Protein AF-W1YQU4-F1 (afdb_monomer)

Organism: NCBI:txid408170

Solvent-accessible surface area (backbone atoms only — not comparable to full-atom values): 7085 Å² total; per-residue (Å²): 133,90,79,58,81,72,75,48,48,47,58,54,52,49,54,49,45,69,68,44,39,60,72,38,79,92,38,22,78,55,50,72,36,69,65,47,49,49,48,53,51,45,68,45,44,47,60,53,50,53,49,41,26,74,72,66,33,63,65,55,51,51,49,53,49,50,54,49,50,52,51,53,51,50,53,49,50,45,49,58,60,28,70,72,54,82,51,83,40,97,63,77,91,40,74,68,53,52,51,52,51,52,50,53,41,55,55,42,21,75,75,64,33,62,71,44,27,49,54,58,59,68,55,47,101

Foldseek 3Di:
DDDDPCLCVLVVVLVCCVVPQCVDPVRVVVCVDPVSNVVSCCVSPVVSLVVCCVPVNPVVSVVVVVVVVVVVVLLVVLLVVLVPQDAEDPDPPDPVVVVVLVVVLVVVCVPSNNSSSCSNVVDND

Radius of gyration: 19.53 Å; Cα contacts (8 Å, |Δi|>4): 75; chains: 1; bounding box: 41×36×51 Å

Structure (mmCIF, N/CA/C/O backbone):
data_AF-W1YQU4-F1
#
_entry.id   AF-W1YQU4-F1
#
loop_
_atom_site.group_PDB
_atom_site.id
_atom_site.type_symbol
_atom_site.label_atom_id
_atom_site.label_alt_id
_atom_site.label_comp_id
_atom_site.label_asym_id
_atom_site.label_entit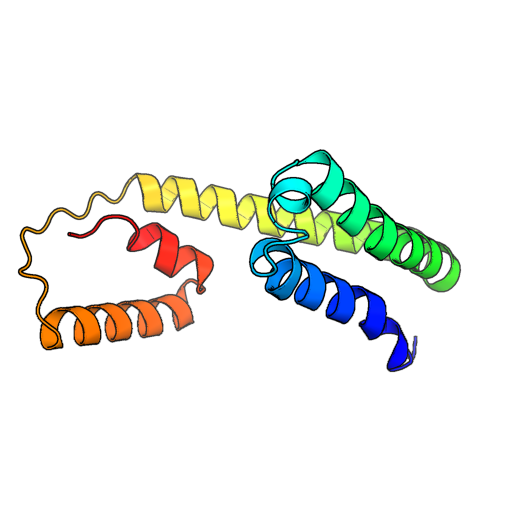y_id
_atom_site.label_seq_id
_atom_site.pdbx_PDB_ins_code
_atom_site.Cartn_x
_atom_site.Cartn_y
_atom_site.Cartn_z
_atom_site.occupancy
_atom_site.B_iso_or_equiv
_atom_site.auth_seq_id
_atom_site.auth_comp_id
_atom_site.auth_asym_id
_atom_site.auth_atom_id
_atom_site.pdbx_PDB_model_num
ATOM 1 N N . MET A 1 1 ? 0.776 -3.199 -24.586 1.00 61.25 1 MET A N 1
ATOM 2 C CA . MET A 1 1 ? 1.582 -4.411 -24.324 1.00 61.25 1 MET A CA 1
ATOM 3 C C . MET A 1 1 ? 0.669 -5.485 -23.770 1.00 61.25 1 MET A C 1
ATOM 5 O O . MET A 1 1 ? -0.073 -5.184 -22.846 1.00 61.25 1 MET A O 1
ATOM 9 N N . HIS A 1 2 ? 0.684 -6.698 -24.323 1.00 70.12 2 HIS A N 1
ATOM 10 C CA . HIS A 1 2 ? -0.011 -7.826 -23.701 1.00 70.12 2 HIS A CA 1
ATOM 11 C C . HIS A 1 2 ? 0.911 -8.432 -22.641 1.00 70.12 2 HIS A C 1
ATOM 13 O O . HIS A 1 2 ? 1.889 -9.095 -22.978 1.00 70.12 2 HIS A O 1
ATOM 19 N N . LEU A 1 3 ? 0.634 -8.150 -21.366 1.00 77.38 3 LEU A N 1
ATOM 20 C CA . LEU A 1 3 ? 1.302 -8.818 -20.252 1.00 77.38 3 LEU A CA 1
ATOM 21 C C . LEU A 1 3 ? 0.758 -10.240 -20.133 1.00 77.38 3 LEU A C 1
ATOM 23 O O . LEU A 1 3 ? -0.452 -10.463 -20.158 1.00 77.38 3 LEU A O 1
ATOM 27 N N . GLN A 1 4 ? 1.662 -11.207 -20.041 1.00 86.62 4 GLN A N 1
ATOM 28 C CA . GLN A 1 4 ? 1.288 -12.598 -19.828 1.00 86.62 4 GLN A CA 1
ATOM 29 C C . GLN A 1 4 ? 0.939 -12.830 -18.357 1.00 86.62 4 GLN A C 1
ATOM 31 O O . GLN A 1 4 ? 1.479 -12.169 -17.479 1.00 86.62 4 GLN A O 1
ATOM 36 N N . TRP A 1 5 ? 0.067 -13.798 -18.076 1.00 87.69 5 TRP A N 1
ATOM 37 C CA . TRP A 1 5 ? -0.455 -14.068 -16.729 1.00 87.69 5 TRP A CA 1
ATOM 38 C C . TRP A 1 5 ? 0.635 -14.282 -15.663 1.00 87.69 5 TRP A C 1
ATOM 40 O O . TRP A 1 5 ? 0.442 -13.928 -14.501 1.00 87.69 5 TRP A O 1
ATOM 50 N N . TRP A 1 6 ? 1.799 -14.818 -16.046 1.00 87.94 6 TRP A N 1
ATOM 51 C CA . TRP A 1 6 ? 2.914 -15.065 -15.130 1.00 87.94 6 TRP A CA 1
ATOM 52 C C . TRP A 1 6 ? 3.547 -13.780 -14.585 1.00 87.94 6 TRP A C 1
ATOM 54 O O . TRP A 1 6 ? 4.228 -13.834 -13.561 1.00 87.94 6 TRP A O 1
ATOM 6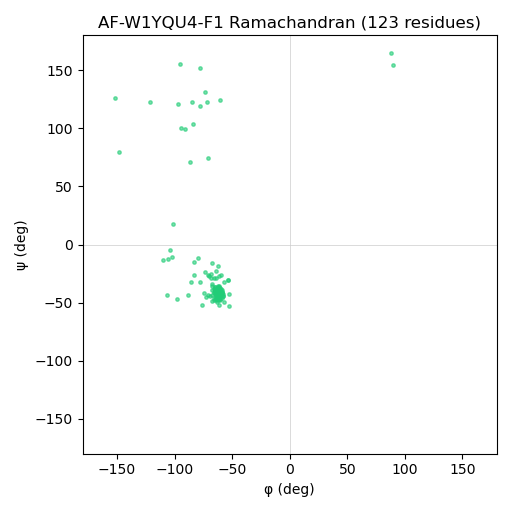4 N N . SER A 1 7 ? 3.286 -12.613 -15.189 1.00 86.12 7 SER A N 1
ATOM 65 C CA . SER A 1 7 ? 3.751 -11.323 -14.666 1.00 86.12 7 SER A CA 1
ATOM 66 C C . SER A 1 7 ? 3.176 -11.000 -13.287 1.00 86.12 7 SER A C 1
ATOM 68 O O . SER A 1 7 ? 3.716 -10.156 -12.579 1.00 86.12 7 SER A O 1
ATOM 70 N N . ILE A 1 8 ? 2.083 -11.664 -12.896 1.00 90.31 8 ILE A N 1
ATOM 71 C CA . ILE A 1 8 ? 1.427 -11.467 -11.603 1.00 90.31 8 ILE A CA 1
ATOM 72 C C . ILE A 1 8 ? 2.079 -12.277 -10.476 1.00 90.31 8 ILE A C 1
ATOM 74 O O . ILE A 1 8 ? 1.835 -11.999 -9.303 1.00 90.31 8 ILE A O 1
ATOM 78 N N . LEU A 1 9 ? 2.917 -13.268 -10.808 1.00 94.00 9 LEU A N 1
ATOM 79 C CA . LEU A 1 9 ? 3.519 -14.172 -9.826 1.00 94.00 9 LEU A CA 1
ATOM 80 C C . LEU A 1 9 ? 4.332 -13.443 -8.747 1.00 94.00 9 LEU A C 1
ATOM 82 O O . LEU A 1 9 ? 4.132 -13.767 -7.578 1.00 94.00 9 LEU A O 1
ATOM 86 N N . PRO A 1 10 ? 5.185 -12.445 -9.060 1.00 94.50 10 PRO A N 1
ATOM 87 C CA . PRO A 1 10 ? 5.933 -11.726 -8.028 1.00 94.50 10 PRO A CA 1
ATOM 88 C C . PRO A 1 10 ? 5.015 -10.975 -7.059 1.00 94.50 10 PRO A C 1
ATOM 90 O O . PRO A 1 10 ? 5.266 -10.955 -5.856 1.00 94.50 10 PRO A O 1
ATOM 93 N N . PHE A 1 11 ? 3.915 -10.412 -7.567 1.00 93.06 11 PHE A N 1
ATOM 94 C CA . PHE A 1 11 ? 2.910 -9.740 -6.747 1.00 93.06 11 PHE A CA 1
ATOM 95 C C . PHE A 1 11 ? 2.167 -10.732 -5.841 1.00 93.06 11 PHE A C 1
ATOM 97 O O . PHE A 1 11 ? 2.091 -10.527 -4.631 1.00 93.06 11 PHE A O 1
ATOM 104 N N . ALA A 1 12 ? 1.687 -11.849 -6.395 1.00 95.50 12 ALA A N 1
ATOM 105 C CA . ALA A 1 12 ? 1.027 -12.897 -5.617 1.00 95.50 12 ALA A CA 1
ATOM 106 C C . ALA A 1 12 ? 1.961 -13.500 -4.550 1.00 95.50 12 ALA A C 1
ATOM 108 O O . ALA A 1 12 ? 1.548 -13.704 -3.409 1.00 95.50 12 ALA A O 1
ATOM 109 N N . ALA A 1 13 ? 3.233 -13.723 -4.892 1.00 96.00 13 ALA A N 1
ATOM 110 C CA . ALA A 1 13 ? 4.254 -14.194 -3.961 1.00 96.00 13 ALA A CA 1
ATOM 111 C C . ALA A 1 13 ? 4.531 -13.175 -2.845 1.00 96.00 13 ALA A C 1
ATOM 113 O O . ALA A 1 13 ? 4.707 -13.570 -1.692 1.00 96.00 13 ALA A O 1
ATOM 114 N N . MET A 1 14 ? 4.526 -11.873 -3.154 1.00 95.25 14 MET A N 1
ATOM 115 C CA . MET A 1 14 ? 4.676 -10.813 -2.154 1.00 95.25 14 MET A CA 1
ATOM 116 C C . MET A 1 14 ? 3.504 -10.816 -1.164 1.00 95.25 14 MET A C 1
ATOM 118 O O . MET A 1 14 ? 3.731 -10.806 0.045 1.00 95.25 14 MET A O 1
ATOM 122 N N . LEU A 1 15 ? 2.264 -10.913 -1.655 1.00 94.88 15 LEU A N 1
ATOM 123 C CA . LEU A 1 15 ? 1.077 -11.010 -0.799 1.00 94.88 15 LEU A CA 1
ATOM 124 C C . LEU A 1 15 ? 1.103 -12.267 0.077 1.00 94.88 15 LEU A C 1
ATOM 126 O O . LEU A 1 15 ? 0.868 -12.180 1.281 1.00 94.88 15 LEU A O 1
ATOM 130 N N . ALA A 1 16 ? 1.447 -13.421 -0.500 1.00 95.44 16 ALA A N 1
ATOM 131 C CA . ALA A 1 16 ? 1.591 -14.667 0.247 1.00 95.44 16 ALA A CA 1
ATOM 132 C C . ALA A 1 16 ? 2.690 -14.566 1.316 1.00 95.44 16 ALA A C 1
ATOM 134 O O . ALA A 1 16 ? 2.513 -15.051 2.429 1.00 95.44 16 ALA A O 1
ATOM 135 N N . SER A 1 17 ? 3.798 -13.884 1.013 1.00 94.50 17 SER A N 1
ATOM 136 C CA . SER A 1 17 ? 4.891 -13.658 1.965 1.00 94.50 17 SER A CA 1
ATOM 137 C C . SER A 1 17 ? 4.422 -12.847 3.173 1.00 94.50 17 SER A C 1
ATOM 139 O O . SER A 1 17 ? 4.641 -13.261 4.308 1.00 94.50 17 SER A O 1
ATOM 141 N N . ILE A 1 18 ? 3.712 -11.738 2.935 1.00 93.69 18 ILE A N 1
ATOM 142 C CA . ILE A 1 18 ? 3.161 -10.885 4.000 1.00 93.69 18 ILE A CA 1
ATOM 143 C C . ILE A 1 18 ? 2.104 -11.638 4.818 1.00 93.69 18 ILE A C 1
ATOM 145 O O . ILE A 1 18 ? 2.035 -11.467 6.032 1.00 93.69 18 ILE A O 1
ATOM 149 N N . ALA A 1 19 ? 1.301 -12.482 4.168 1.00 94.31 19 ALA A N 1
ATOM 150 C CA . ALA A 1 19 ? 0.238 -13.232 4.822 1.00 94.31 19 ALA A CA 1
ATOM 151 C C . ALA A 1 19 ? 0.734 -14.460 5.599 1.00 94.31 19 ALA A C 1
ATOM 153 O O . ALA A 1 19 ? 0.111 -14.812 6.587 1.00 94.31 19 ALA A O 1
ATOM 154 N N . VAL A 1 20 ? 1.808 -15.138 5.177 1.00 94.81 20 VAL A N 1
ATOM 155 C CA . VAL A 1 20 ? 2.200 -16.450 5.734 1.00 94.81 20 VAL A CA 1
ATOM 156 C C . VAL A 1 20 ? 3.435 -16.365 6.631 1.00 94.81 20 VAL A C 1
ATOM 158 O O . VAL A 1 20 ? 3.446 -16.950 7.714 1.00 94.81 20 VAL A O 1
ATOM 161 N N . LEU A 1 21 ? 4.473 -15.624 6.229 1.00 92.19 21 LEU A N 1
ATOM 162 C CA . LEU A 1 21 ? 5.755 -15.596 6.950 1.00 92.19 21 LEU A CA 1
ATOM 163 C C . LEU A 1 21 ? 5.678 -15.088 8.403 1.00 92.19 21 LEU A C 1
ATOM 165 O O . LEU A 1 21 ? 6.405 -15.644 9.231 1.00 92.19 21 LEU A O 1
ATOM 169 N N . PRO A 1 22 ? 4.824 -14.105 8.765 1.00 91.56 22 PRO A N 1
ATOM 170 C CA . PRO A 1 22 ? 4.662 -13.719 10.165 1.00 91.56 22 PRO A CA 1
ATOM 171 C C . PRO A 1 22 ? 3.924 -14.765 11.017 1.00 91.56 22 PRO A C 1
ATOM 173 O O . PRO A 1 22 ? 4.147 -14.806 12.226 1.00 91.56 22 PRO A O 1
ATOM 176 N N . LEU A 1 23 ? 3.062 -15.604 10.419 1.00 91.75 23 LEU A N 1
ATOM 177 C CA . LEU A 1 23 ? 2.282 -16.619 11.146 1.00 91.75 23 LEU A CA 1
ATOM 178 C C . LEU A 1 23 ? 3.060 -17.913 11.403 1.00 91.75 23 LEU A C 1
ATOM 180 O O . LEU A 1 23 ? 2.754 -18.632 12.352 1.00 91.75 23 LEU A O 1
ATOM 184 N N . VAL A 1 24 ? 4.051 -18.229 10.569 1.00 93.31 24 VAL A N 1
ATOM 185 C CA . VAL A 1 24 ? 4.862 -19.440 10.731 1.00 93.31 24 VAL A CA 1
ATOM 186 C C . VAL A 1 24 ? 5.899 -19.218 11.847 1.00 93.31 24 VAL A C 1
ATOM 188 O O . VAL A 1 24 ? 6.769 -18.354 11.698 1.00 93.31 24 VAL A O 1
ATOM 191 N N . PRO A 1 25 ? 5.889 -20.011 12.942 1.00 87.88 25 PRO A N 1
ATOM 192 C CA . PRO A 1 25 ? 6.779 -19.795 14.091 1.00 87.88 25 PRO A CA 1
ATOM 193 C C . PRO A 1 25 ? 8.270 -19.790 13.735 1.00 87.88 25 PRO A C 1
ATOM 195 O O . PRO A 1 25 ? 9.049 -19.049 14.327 1.00 87.88 25 PRO A O 1
ATOM 198 N N . ALA A 1 26 ? 8.667 -20.579 12.732 1.00 88.50 26 ALA A N 1
ATOM 199 C CA . ALA A 1 26 ? 10.051 -20.669 12.272 1.00 88.50 26 ALA A CA 1
ATOM 200 C C . ALA A 1 26 ? 10.562 -19.385 11.590 1.00 88.50 26 ALA A C 1
ATOM 202 O O . ALA A 1 26 ? 11.757 -19.104 11.633 1.00 88.50 26 ALA A O 1
ATOM 203 N N . THR A 1 27 ? 9.679 -18.603 10.959 1.00 88.38 27 THR A N 1
ATOM 204 C CA . THR A 1 27 ? 10.047 -17.397 10.193 1.00 88.38 27 THR A CA 1
ATOM 205 C C . THR A 1 27 ? 9.607 -16.098 10.857 1.00 88.38 27 THR A C 1
ATOM 207 O O . THR A 1 27 ? 10.105 -15.039 10.480 1.00 88.38 27 THR A O 1
ATOM 210 N N . SER A 1 28 ? 8.735 -16.167 11.865 1.00 89.31 28 SER A N 1
ATOM 211 C 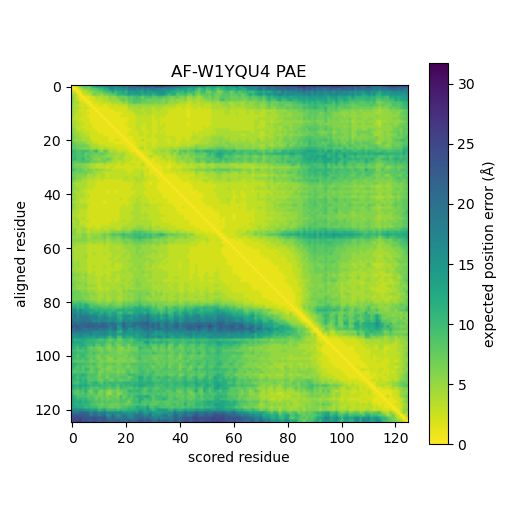CA . SER A 1 28 ? 8.163 -15.013 12.564 1.00 89.31 28 SER A CA 1
ATOM 212 C C . SER A 1 28 ? 9.235 -14.037 13.073 1.00 89.31 28 SER A C 1
ATOM 214 O O . SER A 1 28 ? 9.260 -12.877 12.662 1.00 89.31 28 SER A O 1
ATOM 216 N N . HIS A 1 29 ? 10.226 -14.518 13.832 1.00 90.12 29 HIS A N 1
ATOM 217 C CA . HIS A 1 29 ? 11.271 -13.648 14.388 1.00 90.12 29 HIS A CA 1
ATOM 218 C C . HIS A 1 29 ? 12.218 -13.057 13.325 1.00 90.12 29 HIS A C 1
ATOM 220 O O . HIS A 1 29 ? 12.821 -11.996 13.506 1.00 90.12 29 HIS A O 1
ATOM 226 N N . TRP A 1 30 ? 12.360 -13.732 12.180 1.00 93.75 30 TRP A N 1
ATOM 227 C CA . TRP A 1 30 ? 13.087 -13.173 11.043 1.00 93.75 30 TRP A CA 1
ATOM 228 C C . TRP A 1 30 ? 12.265 -12.086 10.347 1.00 93.75 30 TRP A C 1
ATOM 230 O O . TRP A 1 30 ? 12.820 -11.036 10.021 1.00 93.75 30 TRP A O 1
ATOM 240 N N . TRP A 1 31 ? 10.959 -12.301 10.162 1.00 92.50 31 TRP A N 1
ATOM 241 C CA . TRP A 1 31 ? 10.044 -11.366 9.503 1.00 92.50 31 TRP A CA 1
ATOM 242 C C . TRP A 1 31 ? 9.841 -10.058 10.280 1.00 92.50 31 TRP A C 1
ATOM 244 O O . TRP A 1 31 ? 9.625 -9.013 9.675 1.00 92.50 31 TRP A O 1
ATOM 254 N N . GLU A 1 32 ? 9.959 -10.071 11.609 1.00 91.00 32 GLU A N 1
ATOM 255 C CA . GLU A 1 32 ? 9.883 -8.856 12.441 1.00 91.00 32 GLU A CA 1
ATOM 256 C C . GLU A 1 32 ? 10.961 -7.814 12.092 1.00 91.00 32 GLU A C 1
ATOM 258 O O . GLU A 1 32 ? 10.780 -6.609 12.299 1.00 91.00 32 GLU A O 1
ATOM 263 N N . LYS A 1 33 ? 12.097 -8.250 11.536 1.00 93.88 33 LYS A N 1
ATOM 264 C CA . LYS A 1 33 ? 13.185 -7.350 11.149 1.00 93.88 33 LYS A CA 1
ATOM 265 C C . LYS A 1 33 ? 12.774 -6.539 9.920 1.00 93.88 33 LYS A C 1
ATOM 267 O O . LYS A 1 33 ? 12.581 -7.081 8.843 1.00 93.88 33 LYS A O 1
ATOM 272 N N . ARG A 1 34 ? 12.802 -5.207 10.009 1.00 93.12 34 ARG A N 1
ATOM 273 C CA . ARG A 1 34 ? 12.544 -4.324 8.846 1.00 93.12 34 ARG A CA 1
ATOM 274 C C . ARG A 1 34 ? 13.433 -4.646 7.636 1.00 93.12 34 ARG A C 1
ATOM 276 O O . ARG A 1 34 ? 13.008 -4.487 6.499 1.00 93.12 34 ARG A O 1
ATOM 283 N N . SER A 1 35 ? 14.652 -5.135 7.885 1.00 93.31 35 SER A N 1
ATOM 284 C CA . SER A 1 35 ? 15.583 -5.561 6.835 1.00 93.31 35 SER A CA 1
ATOM 285 C C . SER A 1 35 ? 15.092 -6.788 6.054 1.00 93.31 35 SER A C 1
ATOM 287 O O . SER A 1 35 ? 15.239 -6.819 4.836 1.00 93.31 35 SER A O 1
ATOM 289 N N . SER A 1 36 ? 14.461 -7.775 6.702 1.00 93.62 36 SER A N 1
ATOM 290 C CA . SER A 1 36 ? 13.934 -8.954 5.996 1.00 93.62 36 SER A CA 1
ATOM 291 C C . SER A 1 36 ? 12.738 -8.586 5.123 1.00 93.62 36 SER A C 1
ATOM 293 O O . SER A 1 36 ? 12.709 -8.952 3.951 1.00 93.62 36 SER A O 1
ATOM 295 N N . GLN A 1 37 ? 11.818 -7.776 5.652 1.00 94.06 37 GLN A N 1
ATOM 296 C CA . GLN A 1 37 ? 10.672 -7.248 4.908 1.00 94.06 37 GLN A CA 1
ATOM 297 C C . GLN A 1 37 ? 11.130 -6.444 3.687 1.00 94.06 37 GLN A C 1
ATOM 299 O O . GLN A 1 37 ? 10.649 -6.674 2.577 1.00 94.06 37 GLN A O 1
ATOM 304 N N . LEU A 1 38 ? 12.116 -5.555 3.871 1.00 95.38 38 LEU A N 1
ATOM 305 C CA . LEU A 1 38 ? 12.714 -4.794 2.777 1.00 95.38 38 LEU A CA 1
ATOM 306 C C . LEU A 1 38 ? 13.390 -5.716 1.756 1.00 95.38 38 LEU A C 1
ATOM 308 O O . LEU A 1 38 ? 13.222 -5.521 0.558 1.00 95.38 38 LEU A O 1
ATOM 312 N N . THR A 1 39 ? 14.117 -6.737 2.215 1.00 95.38 39 THR A N 1
ATOM 313 C CA . THR A 1 39 ? 14.783 -7.702 1.329 1.00 95.38 39 THR A CA 1
ATOM 314 C C . THR A 1 39 ? 13.763 -8.435 0.463 1.00 95.38 39 THR A C 1
ATOM 316 O O . THR A 1 39 ? 13.930 -8.475 -0.750 1.00 95.38 39 THR A O 1
ATOM 319 N N . VAL A 1 40 ? 12.676 -8.954 1.045 1.00 95.31 40 VAL A N 1
ATOM 320 C CA . VAL A 1 40 ? 11.610 -9.628 0.282 1.00 95.31 40 VAL A CA 1
ATOM 321 C C . VAL A 1 40 ? 10.951 -8.670 -0.709 1.00 95.31 40 VAL A C 1
ATOM 323 O O . VAL A 1 40 ? 10.765 -9.027 -1.873 1.00 95.31 40 VAL A O 1
ATOM 326 N N . ALA A 1 41 ? 10.657 -7.440 -0.281 1.00 95.19 41 ALA A N 1
ATOM 327 C CA . ALA A 1 41 ? 10.077 -6.423 -1.151 1.00 95.19 41 ALA A CA 1
ATOM 328 C C . ALA A 1 41 ? 10.987 -6.090 -2.344 1.00 95.19 41 ALA A C 1
ATOM 330 O O . ALA A 1 41 ? 10.516 -6.029 -3.477 1.00 95.19 41 ALA A O 1
ATOM 331 N N . LEU A 1 42 ? 12.293 -5.924 -2.113 1.00 96.06 42 LEU A N 1
ATOM 332 C CA . LEU A 1 42 ? 13.263 -5.617 -3.164 1.00 96.06 42 LEU A CA 1
ATOM 333 C C . LEU A 1 42 ? 13.511 -6.809 -4.089 1.00 96.06 42 LEU A C 1
ATOM 335 O O . LEU A 1 42 ? 13.533 -6.628 -5.301 1.00 96.06 42 LEU A O 1
ATOM 339 N N . VAL A 1 43 ? 13.652 -8.021 -3.547 1.00 96.62 43 VAL A N 1
ATOM 340 C CA . VAL A 1 43 ? 13.889 -9.238 -4.341 1.00 96.62 43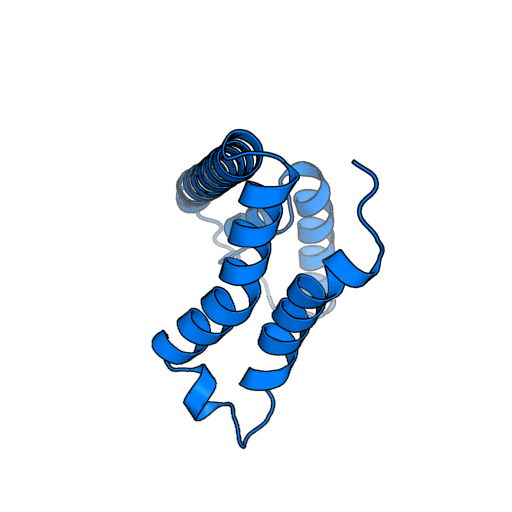 VAL A CA 1
ATOM 341 C C . VAL A 1 43 ? 12.718 -9.528 -5.276 1.00 96.62 43 VAL A C 1
ATOM 343 O O . VAL A 1 43 ? 12.940 -9.927 -6.415 1.00 96.62 43 VAL A O 1
ATOM 346 N N . LEU A 1 44 ? 11.480 -9.299 -4.832 1.00 95.69 44 LEU A N 1
ATOM 347 C CA . LEU A 1 44 ? 10.295 -9.510 -5.669 1.00 95.69 44 LEU A CA 1
ATOM 348 C C . LEU A 1 44 ? 9.961 -8.291 -6.546 1.00 95.69 44 LEU A C 1
ATOM 350 O O . LEU A 1 44 ? 9.452 -8.461 -7.651 1.00 95.69 44 LEU A O 1
ATOM 354 N N . GLY A 1 45 ? 10.246 -7.071 -6.081 1.00 94.25 45 GLY A N 1
ATOM 355 C CA . GLY A 1 45 ? 9.869 -5.825 -6.754 1.00 94.25 45 GLY A CA 1
ATOM 356 C C . GLY A 1 45 ? 10.887 -5.305 -7.773 1.00 94.25 45 GLY A C 1
ATOM 357 O O 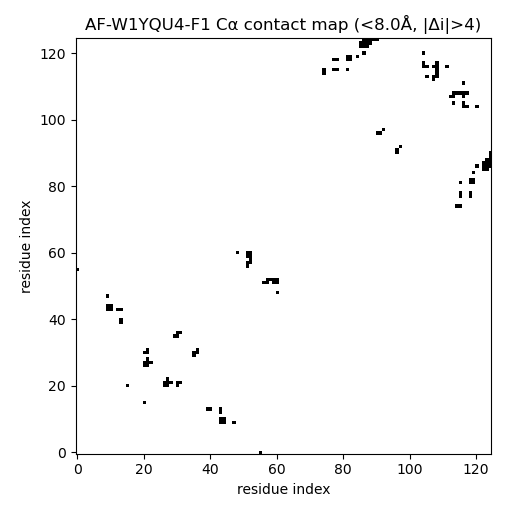. GLY A 1 45 ? 10.495 -4.907 -8.871 1.00 94.25 45 GLY A O 1
ATOM 358 N N . LEU A 1 46 ? 12.190 -5.322 -7.460 1.00 95.19 46 LEU A N 1
ATOM 359 C CA . LEU A 1 46 ? 13.225 -4.781 -8.355 1.00 95.19 46 LEU A CA 1
ATOM 360 C C . LEU A 1 46 ? 13.282 -5.496 -9.710 1.00 95.19 46 LEU A C 1
ATOM 362 O O . LEU A 1 46 ? 13.334 -4.793 -10.719 1.00 95.19 46 LEU A O 1
ATOM 366 N N . PRO A 1 47 ? 13.232 -6.842 -9.797 1.00 94.81 47 PRO A N 1
ATOM 367 C CA . PRO A 1 47 ? 13.250 -7.514 -11.094 1.00 94.81 47 PRO A CA 1
ATOM 368 C C . PRO A 1 47 ? 12.068 -7.111 -11.977 1.00 94.81 47 PRO A C 1
ATOM 370 O O . PRO A 1 47 ? 12.239 -6.923 -13.179 1.00 94.81 47 PRO A O 1
ATOM 373 N N . VAL A 1 48 ? 10.886 -6.913 -11.383 1.00 93.44 48 VAL A N 1
ATOM 374 C CA . VAL A 1 48 ? 9.692 -6.452 -12.105 1.00 93.44 48 VAL A CA 1
ATOM 375 C C . VAL A 1 48 ? 9.875 -5.018 -12.590 1.00 93.44 48 VAL A C 1
ATOM 377 O O . VAL A 1 48 ? 9.574 -4.733 -13.746 1.00 93.44 48 VAL A O 1
ATOM 380 N N . ALA A 1 49 ? 10.414 -4.129 -11.752 1.00 92.88 49 ALA A N 1
ATOM 381 C CA . ALA A 1 49 ? 10.689 -2.747 -12.135 1.00 92.88 49 ALA A CA 1
ATOM 382 C C . ALA A 1 49 ? 11.713 -2.658 -13.279 1.00 92.88 49 ALA A C 1
ATOM 384 O O . ALA A 1 49 ? 11.490 -1.939 -14.251 1.00 92.88 49 ALA A O 1
ATOM 385 N N . VAL A 1 50 ? 12.804 -3.430 -13.207 1.00 94.94 50 VAL A N 1
ATOM 386 C CA . VAL A 1 50 ? 13.818 -3.502 -14.272 1.00 94.94 50 VAL A CA 1
ATOM 387 C C . VAL A 1 50 ? 13.217 -4.077 -15.552 1.00 94.94 50 VAL A C 1
ATOM 389 O O . VAL A 1 50 ? 13.420 -3.523 -16.630 1.00 94.94 50 VAL A O 1
ATOM 392 N N . TRP A 1 51 ? 12.436 -5.152 -15.451 1.00 93.31 51 TRP A N 1
ATOM 393 C CA . TRP A 1 51 ? 11.780 -5.747 -16.611 1.00 93.31 51 TRP A CA 1
ATOM 394 C C . TRP A 1 51 ? 10.790 -4.781 -17.273 1.00 93.31 51 TRP A C 1
ATOM 396 O O . TRP A 1 51 ? 10.810 -4.628 -18.493 1.00 93.31 51 TRP A O 1
ATOM 406 N N . MET A 1 52 ? 9.980 -4.072 -16.481 1.00 91.69 52 MET A N 1
ATOM 407 C CA . MET A 1 52 ? 9.051 -3.052 -16.973 1.00 91.69 52 MET A CA 1
ATOM 408 C C . MET A 1 52 ? 9.777 -1.860 -17.596 1.00 91.69 52 MET A C 1
ATOM 410 O O . MET A 1 52 ? 9.311 -1.348 -18.610 1.00 91.69 52 MET A O 1
ATOM 414 N N . TRP A 1 53 ? 10.928 -1.457 -17.052 1.00 93.88 53 TRP A N 1
ATOM 415 C CA . TRP A 1 53 ? 11.772 -0.435 -17.668 1.00 93.88 53 TRP A CA 1
ATOM 416 C C . TRP A 1 53 ? 12.251 -0.895 -19.044 1.00 93.88 53 TRP A C 1
ATOM 418 O O . TRP A 1 53 ? 12.072 -0.181 -20.027 1.00 93.88 53 TRP A O 1
ATOM 428 N N . VAL A 1 54 ? 12.843 -2.087 -19.140 1.00 93.56 54 VAL A N 1
ATOM 429 C CA . VAL A 1 54 ? 13.393 -2.597 -20.407 1.00 93.56 54 VAL A CA 1
ATOM 430 C C . VAL A 1 54 ? 12.290 -2.817 -21.445 1.00 93.56 54 VAL A C 1
ATOM 432 O O . VAL A 1 54 ? 12.482 -2.493 -22.613 1.00 93.56 54 VAL A O 1
ATOM 435 N N . ALA A 1 55 ? 11.132 -3.340 -21.032 1.00 91.06 55 ALA A N 1
ATOM 436 C CA . ALA A 1 55 ? 10.021 -3.613 -21.935 1.00 91.06 55 ALA A CA 1
ATOM 437 C C . ALA A 1 55 ? 9.260 -2.337 -22.333 1.00 91.06 55 ALA A C 1
ATOM 439 O O . ALA A 1 55 ? 9.049 -2.093 -23.516 1.00 91.06 55 ALA A O 1
ATOM 440 N N . GLY A 1 56 ? 8.828 -1.536 -21.358 1.00 87.06 56 GLY A N 1
ATOM 441 C CA . GLY A 1 56 ? 7.903 -0.411 -21.543 1.00 87.06 56 GLY A CA 1
ATOM 442 C C . GLY A 1 56 ? 8.539 0.981 -21.503 1.00 87.06 56 GLY A C 1
ATOM 443 O O . GLY A 1 56 ? 7.842 1.964 -21.745 1.00 87.06 56 GLY A O 1
ATOM 444 N N . GLY A 1 57 ? 9.836 1.081 -21.216 1.00 93.12 57 GLY A N 1
ATOM 445 C CA . GLY A 1 57 ? 10.544 2.344 -21.023 1.00 93.12 57 GLY A CA 1
ATOM 446 C C . GLY A 1 57 ? 10.490 2.857 -19.581 1.00 93.12 57 GLY A C 1
ATOM 447 O O . GLY A 1 57 ? 9.680 2.429 -18.755 1.00 93.12 57 GLY A O 1
ATOM 448 N N . TRP A 1 58 ? 11.362 3.819 -19.271 1.00 93.56 58 TRP A N 1
ATOM 449 C CA . TRP A 1 58 ? 11.478 4.396 -17.926 1.00 93.56 58 TRP A CA 1
ATOM 450 C C . TRP A 1 58 ? 10.206 5.143 -17.494 1.00 93.56 58 TRP A C 1
ATOM 452 O O . TRP A 1 58 ? 9.897 5.198 -16.306 1.00 93.56 58 TRP A O 1
ATOM 462 N N . GLN A 1 59 ? 9.450 5.687 -18.454 1.00 94.94 59 GLN A N 1
ATOM 463 C CA . GLN A 1 59 ? 8.239 6.467 -18.206 1.00 94.94 59 GLN A CA 1
ATOM 464 C C . GLN A 1 59 ? 7.158 5.645 -17.506 1.00 94.94 59 GLN A C 1
ATOM 466 O O . GLN A 1 59 ? 6.454 6.185 -16.662 1.00 94.94 59 GLN A O 1
ATOM 471 N N . VAL A 1 60 ? 7.041 4.350 -17.824 1.00 92.44 60 VAL A N 1
ATOM 472 C CA . VAL A 1 60 ? 6.054 3.458 -17.195 1.00 92.44 60 VAL A CA 1
ATOM 473 C C . VAL A 1 60 ? 6.374 3.287 -15.714 1.00 92.44 60 VAL A C 1
ATOM 475 O O . VAL A 1 60 ? 5.510 3.484 -14.866 1.00 92.44 60 VAL A O 1
ATOM 478 N N . VAL A 1 61 ? 7.638 3.001 -15.395 1.00 93.81 61 VAL A N 1
ATOM 479 C CA . VAL A 1 61 ? 8.096 2.850 -14.007 1.00 93.81 61 VAL A CA 1
ATOM 480 C C . VAL A 1 61 ? 7.961 4.169 -13.246 1.00 93.81 61 VAL A C 1
ATOM 482 O O . VAL A 1 61 ? 7.479 4.184 -12.117 1.00 93.81 61 VAL A O 1
ATOM 485 N N . PHE A 1 62 ? 8.340 5.287 -13.868 1.00 95.50 62 PHE A N 1
ATOM 486 C CA . PHE A 1 62 ? 8.222 6.606 -13.253 1.00 95.50 62 PHE A CA 1
ATOM 487 C C . PHE A 1 62 ? 6.764 7.002 -12.998 1.00 95.50 62 PHE A C 1
ATOM 489 O O . PHE A 1 62 ? 6.454 7.477 -11.908 1.00 95.50 62 PHE A O 1
ATOM 496 N N . ALA A 1 63 ? 5.861 6.761 -13.952 1.00 95.44 63 ALA A N 1
ATOM 497 C CA . ALA A 1 63 ? 4.432 7.000 -13.770 1.00 95.44 63 ALA A CA 1
ATOM 498 C C . ALA A 1 63 ? 3.881 6.200 -12.580 1.00 95.44 63 ALA A C 1
ATOM 500 O O . ALA A 1 63 ? 3.219 6.779 -11.722 1.00 95.44 63 ALA A O 1
ATOM 501 N N . SER A 1 64 ? 4.247 4.919 -12.447 1.00 94.00 64 SER A N 1
ATOM 502 C CA . SER A 1 64 ? 3.862 4.108 -11.284 1.00 94.00 64 SER A CA 1
ATOM 503 C C . SER A 1 64 ? 4.413 4.653 -9.960 1.00 94.00 64 SER A C 1
ATOM 505 O O . SER A 1 64 ? 3.727 4.604 -8.941 1.00 94.00 64 SER A O 1
ATOM 507 N N . VAL A 1 65 ? 5.632 5.208 -9.945 1.00 95.31 65 VAL A N 1
ATOM 508 C CA . VAL A 1 65 ? 6.182 5.880 -8.752 1.00 95.31 65 VAL A CA 1
ATOM 509 C C . VAL A 1 65 ? 5.382 7.138 -8.414 1.00 95.31 65 VAL A C 1
ATOM 511 O O . VAL A 1 65 ? 5.087 7.372 -7.243 1.00 95.31 65 VAL A O 1
ATOM 514 N N . VAL A 1 66 ? 5.000 7.935 -9.415 1.00 97.25 66 VAL A N 1
ATOM 515 C CA . VAL A 1 66 ? 4.165 9.129 -9.211 1.00 97.25 66 VAL A CA 1
ATOM 516 C C . VAL A 1 66 ? 2.800 8.746 -8.637 1.00 97.25 66 VAL A C 1
ATOM 518 O O . VAL A 1 66 ? 2.385 9.338 -7.641 1.00 97.25 66 VAL A O 1
ATOM 521 N N . GLU A 1 67 ? 2.138 7.731 -9.195 1.00 95.44 67 GLU A N 1
ATOM 522 C CA . GLU A 1 67 ? 0.869 7.200 -8.674 1.00 95.44 67 GLU A CA 1
ATOM 523 C C . GLU A 1 67 ? 1.015 6.703 -7.229 1.00 95.44 67 GLU A C 1
ATOM 525 O O . GLU A 1 67 ? 0.174 6.993 -6.375 1.00 95.44 67 GLU A O 1
ATOM 530 N N . TYR A 1 68 ? 2.117 6.014 -6.917 1.00 94.00 68 TYR A N 1
ATOM 531 C CA . TYR A 1 68 ? 2.405 5.569 -5.556 1.00 94.00 68 TYR A CA 1
ATOM 532 C C . TYR A 1 68 ? 2.570 6.749 -4.590 1.00 94.00 68 TYR A C 1
ATOM 534 O O . TYR A 1 68 ? 1.993 6.746 -3.504 1.00 94.00 68 TYR A O 1
ATOM 542 N N . VAL A 1 69 ? 3.301 7.795 -4.983 1.00 97.25 69 VAL A N 1
ATOM 543 C CA . VAL A 1 69 ? 3.448 9.012 -4.169 1.00 97.25 69 VAL A CA 1
ATOM 544 C C . VAL A 1 69 ? 2.099 9.702 -3.966 1.00 97.25 69 VAL A C 1
ATOM 546 O O . VAL A 1 69 ? 1.783 10.084 -2.840 1.00 97.25 69 VAL A O 1
ATOM 549 N N . GLN A 1 70 ? 1.274 9.822 -5.011 1.00 96.31 70 GLN A N 1
ATOM 550 C CA . GLN A 1 70 ? -0.080 10.376 -4.899 1.00 96.31 70 GLN A CA 1
ATOM 551 C C . GLN A 1 70 ? -0.935 9.582 -3.907 1.00 96.31 70 GLN A C 1
ATOM 553 O O . GLN A 1 70 ? -1.618 10.173 -3.069 1.00 96.31 70 GLN A O 1
ATOM 558 N N . PHE A 1 71 ? -0.849 8.252 -3.947 1.00 92.56 71 PHE A N 1
ATOM 559 C CA . PHE A 1 71 ? -1.535 7.387 -2.997 1.00 92.56 71 PHE A CA 1
ATOM 560 C C . PHE A 1 71 ? -1.056 7.610 -1.554 1.00 92.56 71 PHE A C 1
ATOM 562 O O . PHE A 1 71 ? -1.882 7.780 -0.657 1.00 92.56 71 PHE A O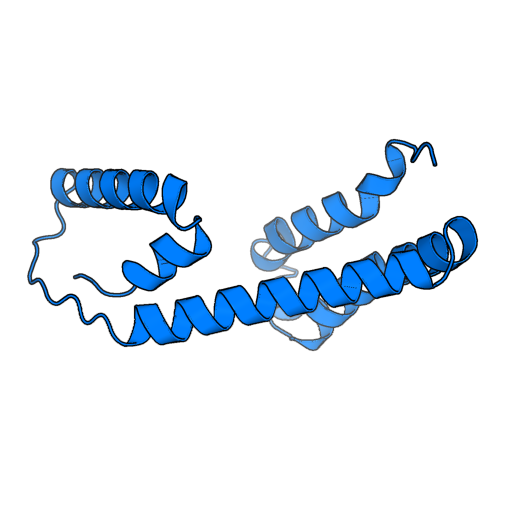 1
ATOM 569 N N . ILE A 1 72 ? 0.258 7.694 -1.315 1.00 93.00 72 ILE A N 1
ATOM 570 C CA . ILE A 1 72 ? 0.809 8.001 0.018 1.00 93.00 72 ILE A CA 1
ATOM 571 C C . ILE A 1 72 ? 0.344 9.377 0.514 1.00 93.00 72 ILE A C 1
ATOM 573 O O . ILE A 1 72 ? -0.018 9.515 1.682 1.00 93.00 72 ILE A O 1
ATOM 577 N N . MET A 1 73 ? 0.298 10.384 -0.361 1.00 95.12 73 MET A N 1
ATOM 578 C CA . MET A 1 73 ? -0.202 11.718 -0.015 1.00 95.12 73 MET A CA 1
ATOM 579 C C . MET A 1 73 ? -1.693 11.700 0.342 1.00 95.12 73 MET A C 1
ATOM 581 O O . MET A 1 73 ? -2.096 12.366 1.295 1.00 95.12 73 MET A O 1
ATOM 585 N N . LEU A 1 74 ? -2.506 10.904 -0.362 1.00 90.19 74 LEU A N 1
ATOM 586 C CA . LEU A 1 74 ? -3.915 10.690 -0.020 1.00 90.19 74 LEU A CA 1
ATOM 587 C C . LEU A 1 74 ? -4.053 10.048 1.365 1.00 90.19 74 LEU A C 1
ATOM 589 O O . LEU A 1 74 ? -4.832 10.536 2.184 1.00 90.19 74 LEU A O 1
ATOM 593 N N . LEU A 1 75 ? -3.277 8.998 1.657 1.00 88.25 75 LEU A N 1
ATOM 594 C CA . LEU A 1 75 ? -3.276 8.362 2.978 1.00 88.25 75 LEU A CA 1
ATOM 595 C C . LEU A 1 75 ? -2.848 9.331 4.084 1.00 88.25 75 LEU A C 1
ATOM 597 O O . LEU A 1 75 ? -3.437 9.325 5.163 1.00 88.25 75 LEU A O 1
ATOM 601 N N . LEU A 1 76 ? -1.856 10.184 3.819 1.00 90.06 76 LEU A N 1
ATOM 602 C CA . LEU A 1 76 ? -1.411 11.208 4.760 1.00 90.06 76 LEU A CA 1
ATOM 603 C C . LEU A 1 76 ? -2.514 12.238 5.030 1.00 90.06 76 LEU A C 1
ATOM 605 O O . LEU A 1 76 ? -2.789 12.548 6.187 1.00 90.06 76 LEU A O 1
ATOM 609 N N . ALA A 1 77 ? -3.171 12.742 3.984 1.00 89.38 77 ALA A N 1
ATOM 610 C CA . ALA A 1 77 ? -4.282 13.679 4.127 1.00 89.38 77 ALA A CA 1
ATOM 611 C C . ALA A 1 77 ? -5.423 13.063 4.948 1.00 89.38 77 ALA A C 1
ATOM 613 O O . ALA A 1 77 ? -5.944 13.689 5.869 1.00 89.38 77 ALA A O 1
ATOM 614 N N . LEU A 1 78 ? -5.758 11.805 4.665 1.00 85.44 78 LEU A N 1
ATOM 615 C CA . LEU A 1 78 ? -6.774 11.051 5.385 1.00 85.44 78 LEU A CA 1
ATOM 616 C C . LEU A 1 78 ? -6.402 10.829 6.852 1.00 85.44 78 LEU A C 1
ATOM 618 O O . LEU A 1 78 ? -7.260 10.989 7.716 1.00 85.44 78 LEU A O 1
ATOM 622 N N . PHE A 1 79 ? -5.136 10.528 7.145 1.00 84.50 79 PHE A N 1
ATOM 623 C CA . PHE A 1 79 ? -4.631 10.424 8.511 1.00 84.50 79 PHE A CA 1
ATOM 624 C C . PHE A 1 79 ? -4.741 11.757 9.262 1.00 84.50 79 PHE A C 1
ATOM 626 O O . PHE A 1 79 ? -5.211 11.774 10.396 1.00 84.50 79 PHE A O 1
ATOM 633 N N . VAL A 1 80 ? -4.365 12.877 8.635 1.00 87.88 80 VAL A N 1
ATOM 634 C CA . VAL A 1 80 ? -4.451 14.215 9.247 1.00 87.88 80 VAL A CA 1
ATOM 635 C C . VAL A 1 80 ? -5.904 14.607 9.524 1.00 87.88 80 VAL A C 1
ATOM 637 O O . VAL A 1 80 ? -6.221 15.036 10.632 1.00 87.88 80 VAL A O 1
ATOM 640 N N . VAL A 1 81 ? -6.797 14.426 8.547 1.00 86.31 81 VAL A N 1
ATOM 641 C CA . VAL A 1 81 ? -8.225 14.747 8.697 1.00 86.31 81 VAL A CA 1
ATOM 642 C C . VAL A 1 81 ? -8.880 13.837 9.737 1.00 86.31 81 VAL A C 1
ATOM 644 O O . VAL A 1 81 ? -9.570 14.328 10.628 1.00 86.31 81 VAL A O 1
ATOM 647 N N . SER A 1 82 ? -8.628 12.526 9.673 1.00 80.88 82 SER A N 1
ATOM 648 C CA . SER A 1 82 ? -9.197 11.554 10.619 1.00 80.88 82 SER A CA 1
ATOM 649 C C . SER A 1 82 ? -8.638 11.730 12.030 1.00 80.88 82 SER A C 1
ATOM 651 O O . SER A 1 82 ? -9.375 11.584 12.996 1.00 80.88 82 SER A O 1
ATOM 653 N N . GLY A 1 83 ? -7.360 12.096 12.168 1.00 79.62 83 GLY A N 1
ATOM 654 C CA . GLY A 1 83 ? -6.723 12.352 13.462 1.00 79.62 83 GLY A CA 1
ATOM 655 C C . GLY A 1 83 ? -7.321 13.541 14.222 1.00 79.62 83 GLY A C 1
ATOM 656 O O . GLY A 1 83 ? -7.228 13.585 15.447 1.00 79.62 83 GLY A O 1
ATOM 657 N N . GLY A 1 84 ? -7.970 14.479 13.524 1.00 77.62 84 GLY A N 1
ATOM 658 C CA . GLY A 1 84 ? -8.737 15.566 14.139 1.00 77.62 84 GLY A CA 1
ATOM 659 C C . GLY A 1 84 ? -10.134 15.158 14.626 1.00 77.62 84 GLY A C 1
ATOM 660 O O . GLY A 1 84 ? -10.777 15.921 15.346 1.00 77.62 84 GLY A O 1
ATOM 661 N N . ILE A 1 85 ? -10.618 13.970 14.253 1.00 78.75 85 ILE A N 1
ATOM 662 C CA . ILE A 1 85 ? -11.947 13.472 14.613 1.00 78.75 85 ILE A CA 1
ATOM 663 C C . ILE A 1 85 ? -11.816 12.620 15.877 1.00 78.75 85 ILE A C 1
ATOM 665 O O . ILE A 1 85 ? -11.429 11.455 15.843 1.00 78.75 85 ILE A O 1
ATOM 669 N N . PHE A 1 86 ? -12.147 13.214 17.022 1.00 73.12 86 PHE A N 1
ATOM 670 C CA . PHE A 1 86 ? -12.168 12.516 18.304 1.00 73.12 86 PHE A CA 1
ATOM 671 C C . PHE A 1 86 ? -13.562 11.934 18.567 1.00 73.12 86 PHE A C 1
ATOM 673 O O . PHE A 1 86 ? -14.469 12.648 18.998 1.00 73.12 86 PHE A O 1
ATOM 680 N N . LEU A 1 87 ? -13.744 10.636 18.306 1.00 68.88 87 LEU A N 1
ATOM 681 C CA . LEU A 1 87 ? -14.926 9.903 18.760 1.00 68.88 87 LEU A CA 1
ATOM 682 C C . LEU A 1 87 ? -14.690 9.411 20.193 1.00 68.88 87 LEU A C 1
ATOM 684 O O . LEU A 1 87 ? -13.745 8.680 20.461 1.00 68.88 87 LEU A O 1
ATOM 688 N N . LYS A 1 88 ? -15.566 9.798 21.120 1.00 69.38 88 LYS A N 1
ATOM 689 C CA . LYS A 1 88 ? -15.585 9.281 22.492 1.00 69.38 88 LYS A CA 1
ATOM 690 C C . LYS A 1 88 ? -16.948 8.658 22.758 1.00 69.38 88 LYS A C 1
ATOM 692 O O . LYS A 1 88 ? -17.956 9.357 22.665 1.00 69.38 88 LYS A O 1
ATOM 697 N N . GLY A 1 89 ? -16.979 7.382 23.123 1.00 67.94 89 GLY A N 1
ATOM 698 C CA . GLY A 1 89 ? -18.202 6.689 23.510 1.00 67.94 89 GLY A CA 1
ATOM 699 C C . GLY A 1 89 ? -17.901 5.559 24.484 1.00 67.94 89 GLY A C 1
ATOM 700 O O . GLY A 1 89 ? -17.093 4.699 24.186 1.00 67.94 89 GLY A O 1
ATOM 701 N N . ASP A 1 90 ? -18.570 5.545 25.636 1.00 71.44 90 ASP A N 1
ATOM 702 C CA . ASP A 1 90 ? -18.548 4.407 26.564 1.00 71.44 90 ASP A CA 1
ATOM 703 C C . ASP A 1 90 ? -19.639 3.413 26.141 1.00 71.44 90 ASP A C 1
ATOM 705 O O . ASP A 1 90 ? -20.731 3.356 26.713 1.00 71.44 90 ASP A O 1
ATOM 709 N N . ILE A 1 91 ? -19.408 2.738 25.011 1.00 78.00 91 ILE A N 1
ATOM 710 C CA . ILE A 1 91 ? -20.383 1.813 24.432 1.00 78.00 91 ILE A CA 1
ATOM 711 C C . ILE A 1 91 ? -20.021 0.396 24.860 1.00 78.00 91 ILE A C 1
ATOM 713 O O . ILE A 1 91 ? -18.952 -0.121 24.542 1.00 78.00 91 ILE A O 1
ATOM 717 N N . GLN A 1 92 ? -20.952 -0.272 25.540 1.00 82.62 92 GLN A N 1
ATOM 718 C CA . GLN A 1 92 ? -20.747 -1.644 25.982 1.00 82.62 92 GLN A CA 1
ATOM 719 C C . GLN A 1 92 ? -20.517 -2.578 24.781 1.00 82.62 92 GLN A C 1
ATOM 721 O O . GLN A 1 92 ? -21.346 -2.662 23.863 1.00 82.62 92 GLN A O 1
ATOM 726 N N . ALA A 1 93 ? -19.391 -3.296 24.807 1.00 81.75 93 ALA A N 1
ATOM 727 C CA . ALA A 1 93 ? -18.960 -4.225 23.765 1.00 81.75 93 ALA A CA 1
ATOM 728 C C . ALA A 1 93 ? -19.829 -5.498 23.750 1.00 81.75 93 ALA A C 1
ATOM 730 O O . ALA A 1 93 ? -19.424 -6.567 24.204 1.00 81.75 93 ALA A O 1
ATOM 731 N N . THR A 1 94 ? -21.059 -5.378 23.248 1.00 90.38 94 THR A N 1
ATOM 732 C CA . THR A 1 94 ? -21.959 -6.514 23.001 1.00 90.38 94 THR A CA 1
ATOM 733 C C . THR A 1 94 ? -21.849 -6.981 21.545 1.00 90.38 94 THR A C 1
ATOM 735 O O . THR A 1 94 ? -21.521 -6.172 20.671 1.00 90.38 94 THR A O 1
ATOM 738 N N . PRO A 1 95 ? -22.174 -8.253 21.229 1.00 91.94 95 PRO A N 1
ATOM 739 C CA . PRO A 1 95 ? -22.146 -8.751 19.852 1.00 91.94 95 PRO A CA 1
ATOM 740 C C . PRO A 1 95 ? -22.947 -7.872 18.885 1.00 91.94 95 PRO A C 1
ATOM 742 O O . PRO A 1 95 ? -22.465 -7.539 17.808 1.00 91.94 95 PRO A O 1
ATOM 745 N N . ARG A 1 96 ? -24.135 -7.416 19.307 1.00 91.25 96 ARG A N 1
ATOM 746 C CA . ARG A 1 96 ? -24.993 -6.532 18.509 1.00 91.25 96 ARG A CA 1
ATOM 747 C C . ARG A 1 96 ? -24.324 -5.186 18.231 1.00 91.25 96 ARG A C 1
ATOM 749 O O . ARG A 1 96 ? -24.344 -4.738 17.087 1.00 91.25 96 ARG A O 1
ATOM 756 N N . THR A 1 97 ? -23.724 -4.565 19.249 1.00 89.06 97 THR A N 1
ATOM 757 C CA . THR A 1 97 ? -22.979 -3.305 19.098 1.00 89.06 97 THR A CA 1
ATOM 758 C C . THR A 1 97 ? -21.856 -3.463 18.076 1.00 89.06 97 THR A C 1
ATOM 760 O O . THR A 1 97 ? -21.768 -2.674 17.140 1.00 89.06 97 THR A O 1
ATOM 763 N N . ASN A 1 98 ? -21.048 -4.518 18.204 1.00 88.94 98 ASN A N 1
ATOM 764 C CA . ASN A 1 98 ? -19.915 -4.757 17.312 1.00 88.94 98 ASN A CA 1
ATOM 765 C C . ASN A 1 98 ? -20.368 -5.012 15.870 1.00 88.94 98 ASN A C 1
ATOM 767 O O . ASN A 1 98 ? -19.763 -4.488 14.941 1.00 88.94 98 ASN A O 1
ATOM 771 N N . THR A 1 99 ? -21.457 -5.759 15.657 1.00 91.94 99 THR A N 1
ATOM 772 C CA . THR A 1 99 ? -22.003 -5.979 14.309 1.00 91.94 99 THR A CA 1
ATOM 773 C C . THR A 1 99 ? -22.494 -4.682 13.669 1.00 91.94 99 THR A C 1
ATOM 775 O O . THR A 1 99 ? -22.210 -4.444 12.498 1.00 91.94 99 THR A O 1
ATOM 778 N N . VAL A 1 100 ? -23.188 -3.819 14.421 1.00 90.19 100 VAL A N 1
ATOM 779 C CA . VAL A 1 100 ? -23.597 -2.492 13.924 1.00 90.19 100 VAL A CA 1
ATOM 780 C C . VAL A 1 100 ? -22.370 -1.650 13.587 1.00 90.19 100 VAL A C 1
ATOM 782 O O . VAL A 1 100 ? -22.329 -1.010 12.539 1.00 90.19 100 VAL A O 1
ATOM 785 N N . PHE A 1 101 ? -21.347 -1.700 14.436 1.00 87.69 101 PHE A N 1
ATOM 786 C CA . PHE A 1 101 ? -20.103 -0.975 14.229 1.00 87.69 101 PHE A CA 1
ATOM 787 C C . PHE A 1 101 ? -19.375 -1.422 12.949 1.00 87.69 101 PHE A C 1
ATOM 789 O O . PHE A 1 101 ? -18.978 -0.591 12.133 1.00 87.69 101 PHE A O 1
ATOM 796 N N . LEU A 1 102 ? -19.287 -2.736 12.720 1.00 89.19 102 LEU A N 1
ATOM 797 C CA . LEU A 1 102 ? -18.750 -3.319 11.488 1.00 89.19 102 LEU A CA 1
ATOM 798 C C . LEU A 1 102 ? -19.587 -2.945 10.259 1.00 89.19 102 LEU A C 1
ATOM 800 O O . LEU A 1 102 ? -19.019 -2.644 9.213 1.00 89.19 102 LEU A O 1
ATOM 804 N N . ALA A 1 103 ? -20.918 -2.930 10.377 1.00 91.00 103 ALA A N 1
ATOM 805 C CA . ALA A 1 103 ? -21.804 -2.541 9.283 1.00 91.00 103 ALA A CA 1
ATOM 806 C C . ALA A 1 103 ? -21.590 -1.074 8.881 1.00 91.00 103 ALA A C 1
ATOM 808 O O . ALA A 1 103 ? -21.421 -0.782 7.699 1.00 91.00 103 ALA A O 1
ATOM 809 N N . ILE A 1 104 ? -21.517 -0.163 9.858 1.00 89.75 104 ILE A N 1
ATOM 810 C CA . ILE A 1 104 ? -21.209 1.254 9.617 1.00 89.75 104 ILE A CA 1
ATOM 811 C C . ILE A 1 104 ? -19.823 1.393 8.9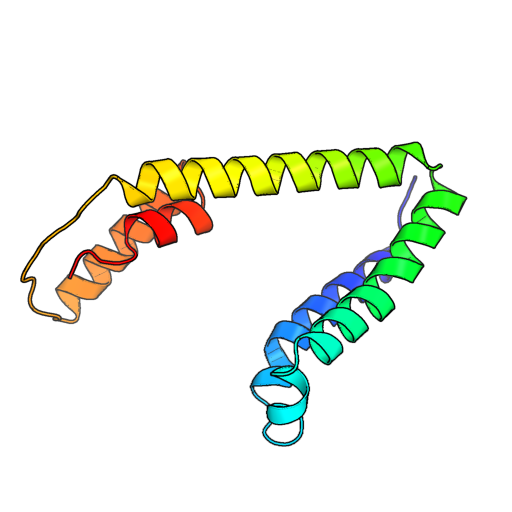81 1.00 89.75 104 ILE A C 1
ATOM 813 O O . ILE A 1 104 ? -19.685 2.075 7.967 1.00 89.75 104 ILE A O 1
ATOM 817 N N . GLY A 1 105 ? -18.811 0.708 9.522 1.00 89.31 105 GLY A N 1
ATOM 818 C CA . GLY A 1 105 ? -17.462 0.707 8.957 1.00 89.31 105 GLY A CA 1
ATOM 819 C C . GLY A 1 105 ? -17.410 0.198 7.517 1.00 89.31 105 GLY A C 1
ATOM 820 O O . GLY A 1 105 ? -16.737 0.801 6.686 1.00 89.31 105 GLY A O 1
ATOM 821 N N . GLY A 1 106 ? -18.168 -0.851 7.190 1.00 90.50 106 GLY A N 1
ATOM 822 C CA . GLY A 1 106 ? -18.275 -1.384 5.829 1.00 90.50 106 GLY A CA 1
ATOM 823 C C . GLY A 1 106 ? -18.946 -0.414 4.853 1.00 90.50 106 GLY A C 1
ATOM 824 O O . GLY A 1 106 ? -18.473 -0.238 3.727 1.00 90.50 106 GLY A O 1
ATOM 825 N N . VAL A 1 107 ? -20.005 0.274 5.293 1.00 92.12 107 VAL A N 1
ATOM 826 C CA . VAL A 1 107 ? -20.648 1.329 4.494 1.00 92.12 107 VAL A CA 1
ATOM 827 C C . VAL A 1 107 ? -19.669 2.480 4.262 1.00 92.12 107 VAL A C 1
ATOM 829 O O . VAL A 1 107 ? -19.445 2.860 3.116 1.00 92.12 107 VAL A O 1
ATOM 832 N N . LEU A 1 108 ? -19.013 2.984 5.312 1.00 87.75 108 LEU A N 1
ATOM 833 C CA . LEU A 1 108 ? -18.018 4.058 5.201 1.00 87.75 108 LEU A CA 1
ATOM 834 C C . LEU A 1 108 ? -16.838 3.674 4.300 1.00 87.75 108 LEU A C 1
ATOM 836 O O . LEU A 1 108 ? -16.384 4.497 3.505 1.00 87.75 108 LEU A O 1
ATOM 840 N N . ALA A 1 109 ? -16.380 2.421 4.367 1.00 88.44 109 ALA A N 1
ATOM 841 C CA . ALA A 1 109 ? -15.311 1.910 3.514 1.00 88.44 109 ALA A CA 1
ATOM 842 C C . ALA A 1 109 ? -15.671 1.951 2.022 1.00 88.44 109 ALA A C 1
ATOM 844 O O . ALA A 1 109 ? -14.776 2.089 1.193 1.00 88.44 109 ALA A O 1
ATOM 845 N N . SER A 1 110 ? -16.960 1.889 1.677 1.00 87.31 110 SER A N 1
ATOM 846 C CA . SER A 1 110 ? -17.423 1.993 0.287 1.00 87.31 110 SER A CA 1
ATOM 847 C C . SER A 1 110 ? -17.338 3.422 -0.265 1.00 87.31 110 SER A C 1
ATOM 849 O O . SER A 1 110 ? -17.243 3.596 -1.476 1.00 87.31 110 SER A O 1
ATOM 851 N N . PHE A 1 111 ? -17.343 4.442 0.604 1.00 85.06 111 PHE A N 1
ATOM 852 C CA . PHE A 1 111 ? -17.242 5.853 0.208 1.00 85.06 111 PHE A CA 1
ATOM 853 C C . 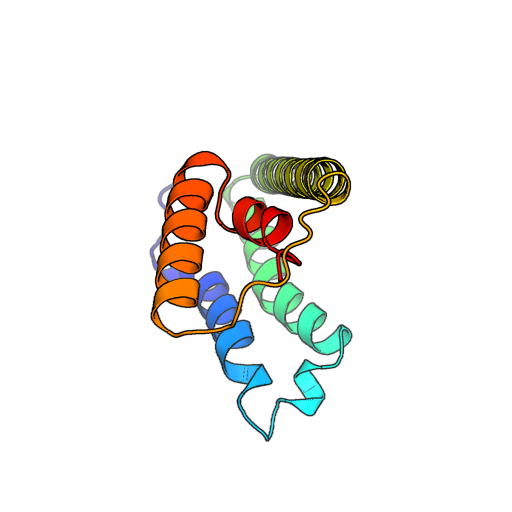PHE A 1 111 ? -15.818 6.403 0.328 1.0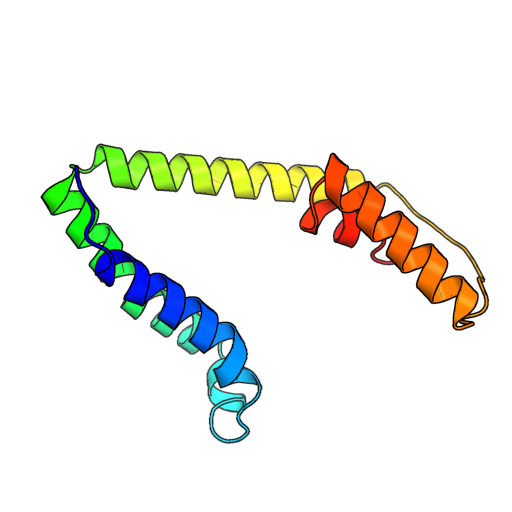0 85.06 111 PHE A C 1
ATOM 855 O O . PHE A 1 111 ? -15.335 7.073 -0.578 1.00 85.06 111 PHE A O 1
ATOM 862 N N . VAL A 1 112 ? -15.153 6.135 1.454 1.00 82.12 112 VAL A N 1
ATOM 863 C CA . VAL A 1 112 ? -13.851 6.735 1.811 1.00 82.12 112 VAL A CA 1
ATOM 864 C C . VAL A 1 112 ? -12.687 5.759 1.569 1.00 82.12 112 VAL A C 1
ATOM 866 O O . VAL A 1 112 ? -11.520 6.144 1.610 1.00 82.12 112 VAL A O 1
ATOM 869 N N . GLY A 1 113 ? -12.985 4.485 1.293 1.00 85.31 113 GLY A N 1
ATOM 870 C CA . GLY A 1 113 ? -12.006 3.402 1.204 1.00 85.31 113 GLY A CA 1
ATOM 871 C C . GLY A 1 113 ? -11.770 2.707 2.549 1.00 85.31 113 GLY A C 1
ATOM 872 O O . GLY A 1 113 ? -11.946 3.294 3.621 1.00 85.31 113 GLY A O 1
ATOM 873 N N . THR A 1 114 ? -11.340 1.442 2.506 1.00 88.69 114 THR A N 1
ATOM 874 C CA . THR A 1 114 ? -11.095 0.610 3.704 1.00 88.69 114 THR A CA 1
ATOM 875 C C . THR A 1 114 ? -10.056 1.226 4.639 1.00 88.69 114 THR A C 1
ATOM 877 O O . THR A 1 114 ? -10.246 1.223 5.854 1.00 88.69 114 THR A O 1
ATOM 880 N N . THR A 1 115 ? -9.000 1.825 4.086 1.00 85.94 115 THR A N 1
ATOM 881 C CA . THR A 1 115 ? -7.955 2.503 4.864 1.00 85.94 115 THR A CA 1
ATOM 882 C C . THR A 1 115 ? -8.493 3.732 5.602 1.00 85.94 115 THR A C 1
ATOM 884 O O . THR A 1 115 ? -8.146 3.949 6.759 1.00 85.94 115 THR A O 1
ATOM 887 N N . GLY A 1 116 ? -9.383 4.507 4.975 1.00 82.69 116 GLY A N 1
ATOM 888 C CA . GLY A 1 116 ? -9.991 5.688 5.595 1.00 82.69 116 GLY A CA 1
ATOM 889 C C . GLY A 1 116 ? -11.010 5.364 6.661 1.00 82.69 116 GLY A C 1
ATOM 890 O O . GLY A 1 116 ? -10.957 5.926 7.752 1.00 82.69 116 GLY A O 1
ATOM 891 N N . ALA A 1 117 ? -11.891 4.405 6.384 1.00 85.94 117 ALA A N 1
ATOM 892 C CA . ALA A 1 117 ? -12.850 3.931 7.372 1.00 85.94 117 ALA A CA 1
ATOM 893 C C . ALA A 1 117 ? -12.146 3.375 8.622 1.00 85.94 117 ALA A C 1
ATOM 895 O O . ALA A 1 117 ? -12.561 3.676 9.739 1.00 85.94 117 ALA A O 1
ATOM 896 N N . ALA A 1 118 ? -11.042 2.636 8.454 1.00 83.00 118 ALA A N 1
ATOM 897 C CA . ALA A 1 118 ? -10.249 2.136 9.577 1.00 83.00 118 ALA A CA 1
ATOM 898 C C . ALA A 1 118 ? -9.597 3.262 10.400 1.00 83.00 118 ALA A C 1
ATOM 900 O O . ALA A 1 118 ? -9.593 3.191 11.627 1.00 83.00 118 ALA A O 1
ATOM 901 N N . MET A 1 119 ? -9.080 4.314 9.751 1.00 81.00 119 MET A N 1
ATOM 902 C CA . MET A 1 119 ? -8.497 5.469 10.449 1.00 81.00 119 MET A CA 1
ATOM 903 C C . MET A 1 119 ? -9.546 6.284 11.218 1.00 81.00 119 MET A C 1
ATOM 905 O O . MET A 1 119 ? -9.279 6.703 12.341 1.00 81.00 119 MET A O 1
ATOM 909 N N . LEU A 1 120 ? -10.744 6.471 10.654 1.00 79.31 120 LEU A N 1
ATOM 910 C CA . LEU A 1 120 ? -11.850 7.188 11.306 1.00 79.31 120 LEU A CA 1
ATOM 911 C C . LEU A 1 120 ? -12.406 6.445 12.525 1.00 79.31 120 LEU A C 1
ATOM 913 O O . LEU A 1 120 ? -12.836 7.063 13.496 1.00 79.31 120 LEU A O 1
ATOM 917 N N . LEU A 1 121 ? -12.406 5.114 12.475 1.00 79.31 121 LEU A N 1
ATOM 918 C CA . LEU A 1 121 ? -12.979 4.253 13.508 1.00 79.31 121 LEU A CA 1
ATOM 919 C C . LEU A 1 121 ? -11.911 3.647 14.433 1.00 79.31 121 LEU A C 1
ATOM 921 O O . LEU A 1 121 ? -12.183 2.663 15.116 1.00 79.31 121 LEU A O 1
ATOM 925 N N . ILE A 1 122 ? -10.695 4.205 14.457 1.00 72.50 122 ILE A N 1
ATOM 926 C CA . ILE A 1 122 ? -9.547 3.598 15.151 1.00 72.50 122 ILE A CA 1
ATOM 927 C C . ILE A 1 122 ? -9.687 3.635 16.681 1.00 72.50 122 ILE A C 1
ATOM 929 O O . ILE A 1 122 ? -9.123 2.784 17.368 1.00 72.50 122 ILE A O 1
ATOM 933 N N . ARG A 1 123 ? -10.437 4.614 17.216 1.00 68.31 123 ARG A N 1
ATOM 934 C CA . ARG A 1 123 ? -10.752 4.758 18.650 1.00 68.31 123 ARG A CA 1
ATOM 935 C C . ARG A 1 123 ? -12.131 5.392 18.881 1.00 68.31 123 ARG A C 1
ATOM 937 O O . ARG A 1 123 ? -12.199 6.589 19.126 1.00 68.31 123 ARG A O 1
ATOM 944 N N . PRO A 1 124 ? -13.222 4.627 18.778 1.00 60.88 124 PRO A N 1
ATOM 945 C CA . PRO A 1 124 ? -14.578 5.102 19.050 1.00 60.88 124 PRO A CA 1
ATOM 946 C C . PRO A 1 124 ? -15.153 4.590 20.382 1.00 60.88 124 PRO A C 1
ATOM 948 O O . PRO A 1 124 ? -16.193 5.084 20.817 1.00 60.88 124 PRO A O 1
ATOM 951 N N . LEU A 1 125 ? -14.484 3.600 20.981 1.00 56.03 125 LEU A N 1
ATOM 952 C CA . LEU A 1 125 ? -14.807 2.870 22.205 1.00 56.03 125 LEU A CA 1
ATOM 953 C C . LEU A 1 125 ? -13.740 3.169 23.263 1.00 56.03 125 LEU A C 1
ATOM 955 O O . LEU A 1 125 ? -12.552 3.251 22.864 1.00 56.03 125 LEU A O 1
#

Mean predicted aligned error: 6.6 Å

pLDDT: mean 88.41, std 8.22, range [56.03, 97.25]

Sequence (125 aa):
MHLQWWSILPFAAMLASIAVLPLVPATSHWWEKRSSQLTVALVLGLPVAVWMWVAGGWQVVFASVVEYVQFIMLLLALFVVSGGIFLKGDIQATPRTNTVFLAIGGVLASFVGTTGAAMLLIRPL

InterPro domains:
  IPR031566 Putative citrate transporter [PF16980] (2-125)

Secondary structure (DSSP, 8-state):
----GGGGHHHHHHHHHHHHTTTSHHHHHHHTSHHHHHHHHHHHHHHHHHHHHHHH-HHHHHHHHHHHHHHHHHHHHHHHHHHT----------HHHHHHHHHHHHHHHHHH-HHHHHHHTSS--